Protein AF-A0A660QRE8-F1 (afdb_monomer_lite)

Radius of gyration: 22.12 Å; chains: 1; bounding box: 51×27×68 Å

Structure (mmCIF, N/CA/C/O backbone):
data_AF-A0A660QRE8-F1
#
_entry.id   AF-A0A660QRE8-F1
#
loop_
_atom_site.group_PDB
_atom_site.id
_atom_site.type_symbol
_atom_site.label_atom_id
_atom_site.label_alt_id
_atom_site.label_comp_id
_atom_site.label_asym_id
_atom_site.label_entity_id
_atom_site.label_seq_id
_atom_site.pdbx_PDB_ins_code
_atom_site.Cartn_x
_atom_site.Cartn_y
_atom_site.Cartn_z
_atom_site.occupancy
_atom_site.B_iso_or_equiv
_atom_site.auth_seq_id
_atom_site.auth_comp_id
_atom_site.auth_asym_id
_atom_site.auth_atom_id
_atom_site.pdbx_PDB_model_num
ATOM 1 N N . ALA A 1 1 ? 0.719 5.431 6.043 1.00 75.31 1 ALA A N 1
ATOM 2 C CA . ALA A 1 1 ? 1.647 4.345 5.673 1.00 75.31 1 ALA A CA 1
ATOM 3 C C . ALA A 1 1 ? 2.707 4.910 4.740 1.00 75.31 1 ALA A C 1
ATOM 5 O O . ALA A 1 1 ? 2.403 5.840 3.996 1.00 75.31 1 ALA A O 1
ATOM 6 N N . SER A 1 2 ? 3.924 4.386 4.782 1.00 76.94 2 SER A N 1
ATOM 7 C CA . SER A 1 2 ? 5.023 4.768 3.892 1.00 76.94 2 SER A CA 1
ATOM 8 C C . SER A 1 2 ? 5.835 3.549 3.492 1.00 76.94 2 SER A C 1
ATOM 10 O O . SER A 1 2 ? 5.866 2.570 4.227 1.00 76.94 2 SER A O 1
ATOM 12 N N . ALA A 1 3 ? 6.491 3.609 2.345 1.00 77.50 3 ALA A N 1
ATOM 13 C CA . ALA A 1 3 ? 7.472 2.619 1.929 1.00 77.50 3 ALA A CA 1
ATOM 14 C C . ALA A 1 3 ? 8.464 3.264 0.960 1.00 77.50 3 ALA A C 1
ATOM 16 O O . ALA A 1 3 ? 8.189 4.317 0.371 1.00 77.50 3 ALA A O 1
ATOM 17 N N . GLU A 1 4 ? 9.619 2.634 0.805 1.00 81.56 4 GLU A N 1
ATOM 18 C CA . GLU A 1 4 ? 10.585 2.985 -0.222 1.00 81.56 4 GLU A CA 1
ATOM 19 C C . GLU A 1 4 ? 10.373 2.095 -1.436 1.00 81.56 4 GLU A C 1
ATOM 21 O O . GLU A 1 4 ? 10.236 0.875 -1.330 1.00 81.56 4 GLU A O 1
ATOM 26 N N . PHE A 1 5 ? 10.345 2.723 -2.603 1.00 80.56 5 PHE A N 1
ATOM 27 C CA . PHE A 1 5 ? 10.136 2.058 -3.872 1.00 80.56 5 PHE A CA 1
ATOM 28 C C . PHE A 1 5 ? 11.306 2.333 -4.791 1.00 80.56 5 PHE A C 1
ATOM 30 O O . PHE A 1 5 ? 11.856 3.431 -4.840 1.00 80.56 5 PHE A O 1
ATOM 37 N N . LYS A 1 6 ? 11.650 1.316 -5.559 1.00 83.19 6 LYS A N 1
ATOM 38 C CA . LYS A 1 6 ? 12.562 1.408 -6.682 1.00 83.19 6 LYS A CA 1
ATOM 39 C C . LYS A 1 6 ? 11.919 0.636 -7.814 1.00 83.19 6 LYS A C 1
ATOM 41 O O . LYS A 1 6 ? 11.501 -0.500 -7.614 1.00 83.19 6 LYS A O 1
ATOM 46 N N . ALA A 1 7 ? 11.837 1.223 -8.997 1.00 79.50 7 ALA A N 1
ATOM 47 C CA . ALA A 1 7 ? 11.348 0.504 -10.162 1.00 79.50 7 ALA A CA 1
ATOM 48 C C . ALA A 1 7 ? 12.197 0.800 -11.387 1.00 79.50 7 ALA A C 1
ATOM 50 O O . ALA A 1 7 ? 12.859 1.831 -11.479 1.00 79.50 7 ALA A O 1
ATOM 51 N N . LYS A 1 8 ? 12.150 -0.144 -12.315 1.00 81.94 8 LYS A N 1
ATOM 52 C CA . LYS A 1 8 ? 12.556 0.016 -13.697 1.00 81.94 8 LYS A CA 1
ATOM 53 C C . LYS A 1 8 ? 11.351 -0.359 -14.542 1.00 81.94 8 LYS A C 1
ATOM 55 O O . LYS A 1 8 ? 10.902 -1.503 -14.471 1.00 81.94 8 LYS A O 1
ATOM 60 N N . LEU A 1 9 ? 10.839 0.614 -15.283 1.00 79.62 9 LEU A N 1
ATOM 61 C CA . LEU A 1 9 ? 9.641 0.484 -16.101 1.00 79.62 9 LEU A CA 1
ATOM 62 C C . LEU A 1 9 ? 9.944 0.967 -17.523 1.00 79.62 9 LEU A C 1
ATOM 64 O O . LEU A 1 9 ? 10.623 1.978 -17.714 1.00 79.62 9 LEU A O 1
ATOM 68 N N . ASN A 1 10 ? 9.442 0.238 -18.511 1.00 80.50 10 ASN A N 1
ATOM 69 C CA . ASN A 1 10 ? 9.475 0.579 -19.927 1.00 80.50 10 ASN A CA 1
ATOM 70 C C . ASN A 1 10 ? 8.264 1.432 -20.310 1.00 80.50 10 ASN A C 1
ATOM 72 O O . ASN A 1 10 ? 7.257 1.492 -19.604 1.00 80.50 10 ASN A O 1
ATOM 76 N N . ALA A 1 11 ? 8.355 2.134 -21.440 1.00 79.94 11 ALA A N 1
ATOM 77 C CA . ALA A 1 11 ? 7.278 3.005 -21.898 1.00 79.94 11 ALA A CA 1
ATOM 78 C C . ALA A 1 11 ? 5.959 2.222 -22.053 1.00 79.94 11 ALA A C 1
ATOM 8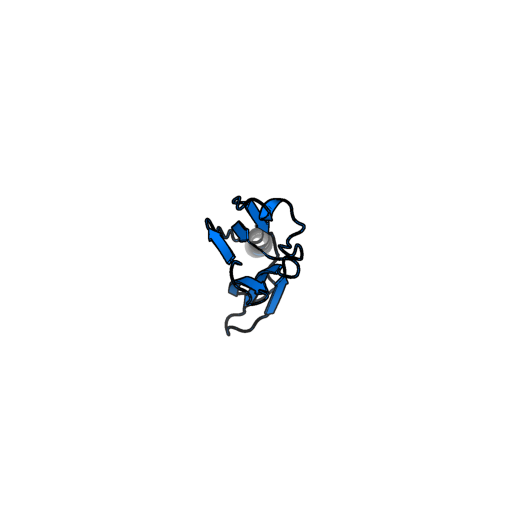0 O O . ALA A 1 11 ? 5.884 1.280 -22.836 1.00 79.94 11 ALA A O 1
ATOM 81 N N . GLY A 1 12 ? 4.918 2.649 -21.333 1.00 79.56 12 GLY A N 1
ATOM 82 C CA . GLY A 1 12 ? 3.616 1.973 -21.304 1.00 79.56 12 GLY A CA 1
ATOM 83 C C . GLY A 1 12 ? 3.430 0.994 -20.141 1.00 79.56 12 GLY A C 1
ATOM 84 O O . GLY A 1 12 ? 2.325 0.487 -19.966 1.00 79.56 12 GLY A O 1
ATOM 85 N N . GLU A 1 13 ? 4.462 0.763 -19.331 1.00 83.81 13 GLU A N 1
ATOM 86 C CA . GLU A 1 13 ? 4.349 0.041 -18.066 1.00 83.81 13 GLU A CA 1
ATOM 87 C C . GLU A 1 13 ? 4.042 0.987 -16.907 1.00 83.81 13 GLU A C 1
ATOM 89 O O . GLU A 1 13 ? 4.401 2.170 -16.925 1.00 83.81 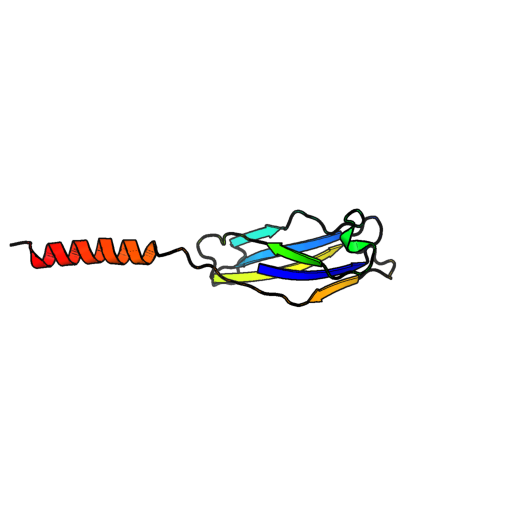13 GLU A O 1
ATOM 94 N N . ALA A 1 14 ? 3.389 0.440 -15.885 1.00 83.62 14 ALA A N 1
ATOM 95 C CA . ALA A 1 14 ? 3.019 1.178 -14.689 1.00 83.62 14 ALA A CA 1
ATOM 96 C C . ALA A 1 14 ? 3.070 0.284 -13.452 1.00 83.62 14 ALA A C 1
ATOM 98 O O . ALA A 1 14 ? 2.880 -0.934 -13.527 1.00 83.62 14 ALA A O 1
ATOM 99 N N . ALA A 1 15 ? 3.268 0.904 -12.299 1.00 81.81 15 ALA A N 1
ATOM 100 C CA . ALA A 1 15 ? 3.023 0.285 -11.010 1.00 81.81 15 ALA A CA 1
ATOM 101 C C . ALA A 1 15 ? 2.189 1.224 -10.140 1.00 81.81 15 ALA A C 1
ATOM 103 O O . ALA A 1 15 ? 2.256 2.437 -10.299 1.00 81.81 15 ALA A O 1
ATOM 104 N N . TRP A 1 16 ? 1.417 0.677 -9.211 1.00 82.75 16 TRP A N 1
ATOM 105 C CA . TRP A 1 16 ? 0.619 1.480 -8.287 1.00 82.75 16 TRP A CA 1
ATOM 106 C C . TRP A 1 16 ? 0.379 0.726 -6.985 1.00 82.75 16 TRP A C 1
ATOM 108 O O . TRP A 1 16 ? 0.500 -0.502 -6.908 1.00 82.75 16 TRP A O 1
ATOM 118 N N . VAL A 1 17 ? 0.045 1.472 -5.935 1.00 84.06 17 VAL A N 1
ATOM 119 C CA . VAL A 1 17 ? -0.314 0.903 -4.635 1.00 84.06 17 VAL A CA 1
ATOM 120 C C . VAL A 1 17 ? -1.826 0.903 -4.487 1.00 84.06 17 VAL A C 1
ATOM 122 O O . VAL A 1 17 ? -2.477 1.939 -4.623 1.00 84.06 17 VAL A O 1
ATOM 125 N N . LEU A 1 18 ? -2.364 -0.262 -4.139 1.00 88.06 18 LEU A N 1
ATOM 126 C CA . LEU A 1 18 ? -3.752 -0.440 -3.751 1.00 88.06 18 LEU A CA 1
ATOM 127 C C . LEU A 1 18 ? -3.833 -0.729 -2.253 1.00 88.06 18 LEU A C 1
ATOM 129 O O . LEU A 1 18 ? -3.109 -1.576 -1.721 1.00 88.06 18 LEU A O 1
ATOM 133 N N . ILE A 1 19 ? -4.741 -0.031 -1.587 1.00 90.44 19 ILE A N 1
ATOM 134 C CA . ILE A 1 19 ? -5.110 -0.258 -0.197 1.00 90.44 19 ILE A CA 1
ATOM 135 C C . ILE A 1 19 ? -6.535 -0.787 -0.187 1.00 90.44 19 ILE A C 1
ATOM 137 O O . ILE A 1 19 ? -7.440 -0.123 -0.681 1.00 90.44 19 ILE A O 1
ATOM 141 N N . ASP A 1 20 ? -6.740 -1.952 0.409 1.00 93.69 20 ASP A N 1
ATOM 142 C CA . ASP A 1 20 ? -8.057 -2.538 0.612 1.00 93.69 20 ASP A CA 1
ATOM 143 C C . ASP A 1 20 ? -8.365 -2.620 2.098 1.00 93.69 20 ASP A C 1
ATOM 145 O O . ASP A 1 20 ? -7.518 -2.980 2.920 1.00 93.69 20 ASP A O 1
ATOM 149 N N . TRP A 1 21 ? -9.606 -2.315 2.438 1.00 95.00 21 TRP A N 1
ATOM 150 C CA . TRP A 1 21 ? -10.128 -2.464 3.783 1.00 95.00 21 TRP A CA 1
ATOM 151 C C . TRP A 1 21 ? -11.086 -3.634 3.816 1.00 95.00 21 TRP A C 1
ATOM 153 O O . TRP A 1 21 ? -11.978 -3.728 2.972 1.00 95.00 21 TRP A O 1
ATOM 163 N N . PHE A 1 22 ? -10.913 -4.502 4.807 1.00 96.38 22 PHE A N 1
ATOM 164 C CA . PHE A 1 22 ? -11.737 -5.689 4.974 1.00 96.38 22 PHE A CA 1
ATOM 165 C C . PHE A 1 22 ? -12.494 -5.647 6.295 1.00 96.38 22 PHE A C 1
ATOM 167 O O . PHE A 1 22 ? -11.988 -5.136 7.302 1.00 96.38 22 PHE A O 1
ATOM 174 N N . ASP A 1 23 ? -13.695 -6.213 6.292 1.00 96.75 23 ASP A N 1
ATOM 175 C CA . ASP A 1 23 ? -14.440 -6.507 7.511 1.00 96.75 23 ASP A CA 1
ATOM 176 C C . ASP A 1 23 ? -13.945 -7.795 8.199 1.00 96.75 23 ASP A C 1
ATOM 178 O O . ASP A 1 23 ? -12.946 -8.417 7.819 1.00 96.75 23 ASP A O 1
ATOM 182 N N . ALA A 1 24 ? -14.642 -8.185 9.268 1.00 95.69 24 ALA A N 1
ATOM 183 C CA . ALA A 1 24 ? -14.302 -9.364 1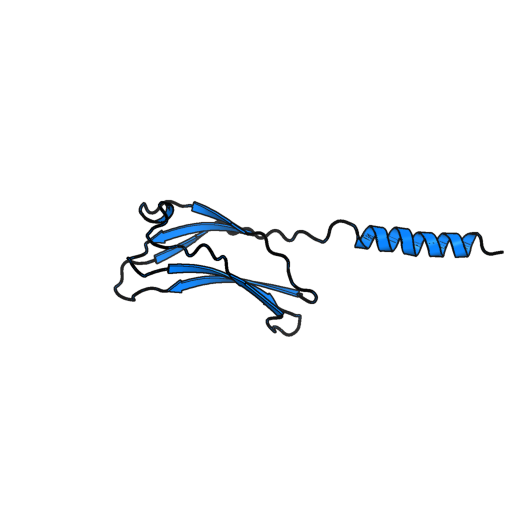0.061 1.00 95.69 24 ALA A CA 1
ATOM 184 C C . ALA A 1 24 ? -14.584 -10.694 9.335 1.00 95.69 24 ALA A C 1
ATOM 186 O O . ALA A 1 24 ? -14.208 -11.748 9.843 1.00 95.69 24 ALA A O 1
ATOM 187 N N . ALA A 1 25 ? -15.271 -10.655 8.190 1.00 97.19 25 ALA A N 1
ATOM 188 C CA . ALA A 1 25 ? -15.606 -11.801 7.348 1.00 97.19 25 ALA A CA 1
ATOM 189 C C . ALA A 1 25 ? -14.774 -11.827 6.048 1.00 97.19 25 ALA A C 1
ATOM 191 O O . ALA A 1 25 ? -15.169 -12.477 5.074 1.00 97.19 25 ALA A O 1
ATOM 192 N N . ASP A 1 26 ? -13.647 -11.108 6.031 1.00 95.62 26 ASP A N 1
ATOM 193 C CA . ASP A 1 26 ? -12.724 -10.976 4.899 1.00 95.62 26 ASP A CA 1
ATOM 194 C C . ASP A 1 26 ? -13.371 -10.389 3.627 1.00 95.62 26 ASP A C 1
ATOM 196 O O . ASP A 1 26 ? -12.880 -10.600 2.515 1.00 95.62 26 ASP A O 1
ATOM 200 N N . GLN A 1 27 ? -14.471 -9.636 3.753 1.00 96.44 27 GLN A N 1
ATOM 201 C CA . GLN A 1 27 ? -15.085 -8.930 2.625 1.00 96.44 27 GLN A CA 1
ATOM 202 C C . GLN A 1 27 ? -14.481 -7.538 2.468 1.00 96.44 27 GLN A C 1
ATOM 204 O O . GLN A 1 27 ? -14.311 -6.817 3.450 1.00 96.44 27 GLN A O 1
ATOM 209 N N . VAL A 1 28 ? -14.205 -7.131 1.226 1.00 96.00 28 VAL A N 1
ATOM 210 C CA . VAL A 1 28 ? -13.737 -5.771 0.924 1.00 96.00 28 VAL A CA 1
ATOM 211 C C . VAL A 1 28 ? -14.873 -4.779 1.178 1.00 96.00 28 VAL A C 1
ATOM 213 O O . VAL A 1 28 ? -15.904 -4.820 0.507 1.00 96.00 28 VAL A O 1
ATOM 216 N N . VAL A 1 29 ? -14.671 -3.868 2.129 1.00 96.56 29 VAL A N 1
ATOM 217 C CA . VAL A 1 29 ? -15.612 -2.784 2.467 1.00 96.56 29 VAL A CA 1
ATOM 218 C C . VAL A 1 29 ? -15.245 -1.454 1.814 1.00 96.56 29 VAL A C 1
ATOM 220 O O . VAL A 1 29 ? -16.057 -0.531 1.772 1.00 96.56 29 VAL A O 1
ATOM 223 N N . GLY A 1 30 ? -14.033 -1.354 1.275 1.00 94.00 30 GLY A N 1
ATOM 224 C CA . GLY A 1 30 ? -13.601 -0.243 0.444 1.00 94.00 30 GLY A CA 1
ATOM 225 C C . GLY A 1 30 ? -12.189 -0.455 -0.080 1.00 94.00 30 GLY A C 1
ATOM 226 O O . GLY A 1 30 ? -11.436 -1.266 0.461 1.00 94.00 30 GLY A O 1
ATOM 227 N N . SER A 1 31 ? -11.830 0.339 -1.083 1.00 92.69 31 SER A N 1
ATOM 228 C CA . SER A 1 31 ? -10.489 0.356 -1.658 1.00 92.69 31 SER A CA 1
ATOM 229 C C . SER A 1 31 ? -10.051 1.789 -1.938 1.00 92.69 31 SER A C 1
ATOM 231 O O . SER A 1 31 ? -10.878 2.667 -2.200 1.00 92.69 31 SER A O 1
ATOM 233 N N . PHE A 1 32 ? -8.747 2.020 -1.886 1.00 89.19 32 PHE A N 1
ATOM 234 C CA . PHE A 1 32 ? -8.102 3.271 -2.246 1.00 89.19 32 PHE A CA 1
ATOM 235 C C . PHE A 1 32 ? -6.888 2.977 -3.111 1.00 89.19 32 PHE A C 1
ATOM 237 O O . PHE A 1 32 ? -5.995 2.229 -2.717 1.00 89.19 32 PHE A O 1
ATOM 244 N N . GLU A 1 33 ? -6.867 3.591 -4.282 1.00 86.94 33 GLU A N 1
ATOM 245 C CA . GLU A 1 33 ? -5.764 3.508 -5.223 1.00 86.94 33 GLU A CA 1
ATOM 246 C C . GLU A 1 33 ? -4.964 4.802 -5.149 1.00 86.94 33 GLU A C 1
ATOM 248 O O . GLU A 1 33 ? -5.532 5.898 -5.189 1.00 86.94 33 GLU A O 1
ATOM 253 N N . LEU A 1 34 ? -3.647 4.680 -5.004 1.00 78.19 34 LEU A N 1
ATOM 254 C CA . LEU A 1 34 ? -2.775 5.838 -5.095 1.00 78.19 34 LEU A CA 1
ATOM 255 C C . LEU A 1 34 ? -2.699 6.249 -6.571 1.00 78.19 34 LEU A C 1
ATOM 257 O O . LEU A 1 34 ? -1.993 5.615 -7.342 1.00 78.19 34 LEU A O 1
ATOM 261 N N . SER A 1 35 ? -3.444 7.292 -6.943 1.00 63.59 35 SER A N 1
ATOM 262 C CA . SER A 1 35 ? -3.632 7.756 -8.330 1.00 63.59 35 SER A CA 1
ATOM 263 C C . SER A 1 35 ? -2.375 8.282 -9.028 1.00 63.59 35 SER A C 1
ATOM 265 O O . SER A 1 35 ? -2.433 8.628 -10.205 1.00 63.59 35 SER A O 1
ATOM 267 N N . ASP A 1 36 ? -1.266 8.408 -8.302 1.00 65.06 36 ASP A N 1
ATOM 268 C CA . ASP A 1 36 ? 0.031 8.698 -8.898 1.00 65.06 36 ASP A CA 1
ATOM 269 C C . ASP A 1 36 ? 0.612 7.373 -9.392 1.00 65.06 36 ASP A C 1
ATOM 271 O O . ASP A 1 36 ? 1.382 6.713 -8.689 1.00 65.06 36 ASP A O 1
ATOM 275 N N . ASP A 1 37 ? 0.180 6.966 -10.587 1.00 65.06 37 ASP A N 1
ATOM 276 C CA . ASP A 1 37 ? 0.763 5.830 -11.291 1.00 65.06 37 ASP A CA 1
ATOM 277 C C . ASP A 1 37 ? 2.279 6.033 -11.370 1.00 65.06 37 ASP A C 1
ATOM 279 O O . ASP A 1 37 ? 2.769 7.040 -11.894 1.00 65.06 37 ASP A O 1
ATOM 283 N N . TYR A 1 38 ? 3.036 5.061 -10.868 1.00 69.88 38 TYR A N 1
ATOM 284 C CA . TYR A 1 38 ? 4.477 5.006 -11.057 1.00 69.88 38 TYR A CA 1
ATOM 285 C C . TYR A 1 38 ? 4.725 4.718 -12.539 1.00 69.88 38 TYR A C 1
ATOM 287 O O . TYR A 1 38 ? 4.709 3.565 -12.967 1.00 69.88 38 TYR A O 1
ATOM 295 N N . ALA A 1 39 ? 4.875 5.774 -13.335 1.00 63.75 39 ALA A N 1
ATOM 296 C CA . ALA A 1 39 ? 5.051 5.713 -14.780 1.00 63.75 39 ALA A CA 1
ATOM 297 C C . ALA A 1 39 ? 6.450 6.194 -15.185 1.00 63.75 39 ALA A C 1
ATOM 299 O O . ALA A 1 39 ? 7.087 6.978 -14.490 1.00 63.75 39 ALA A O 1
ATOM 300 N N . VAL A 1 40 ? 6.906 5.790 -16.372 1.00 56.31 40 VAL A N 1
ATOM 301 C CA . VAL A 1 40 ? 8.239 6.123 -16.928 1.00 56.31 40 VAL A CA 1
ATOM 302 C C . VAL A 1 40 ? 8.532 7.626 -17.022 1.00 56.31 40 VAL A C 1
ATOM 304 O O . VAL A 1 40 ? 9.688 8.029 -17.094 1.00 56.31 40 VAL A O 1
ATOM 307 N N . GLY A 1 41 ? 7.495 8.466 -17.035 1.00 59.62 41 GLY A N 1
ATOM 308 C CA . GLY A 1 41 ? 7.637 9.924 -17.047 1.00 59.62 41 GLY A CA 1
ATOM 309 C C . GLY A 1 41 ? 7.953 10.548 -15.685 1.00 59.62 41 GLY A C 1
ATOM 310 O O . GLY A 1 41 ? 8.271 11.735 -15.637 1.00 59.62 41 GLY A O 1
ATOM 311 N N . ASP A 1 42 ? 7.859 9.785 -14.597 1.00 66.50 42 ASP A N 1
ATOM 312 C CA . ASP A 1 42 ? 8.236 10.235 -13.264 1.00 66.50 42 ASP A CA 1
ATOM 313 C C . ASP A 1 42 ? 9.765 10.117 -13.118 1.00 66.50 42 ASP A C 1
ATOM 315 O O . ASP A 1 42 ? 10.348 9.038 -13.260 1.00 66.50 42 ASP A O 1
ATOM 319 N N . GLY A 1 43 ? 10.430 11.262 -12.910 1.00 60.28 43 GLY A N 1
ATOM 320 C CA . GLY A 1 43 ? 11.896 11.384 -12.915 1.00 60.28 43 GLY A CA 1
ATOM 321 C C . GLY A 1 43 ? 12.591 10.495 -11.880 1.00 60.28 43 GLY A C 1
ATOM 322 O O . GLY A 1 43 ? 13.770 10.181 -12.019 1.00 60.28 43 GLY A O 1
ATOM 323 N N . ASP A 1 44 ? 11.826 10.031 -10.900 1.00 59.81 44 ASP A N 1
ATOM 324 C CA . ASP A 1 44 ? 12.229 9.126 -9.835 1.00 59.81 44 ASP A CA 1
ATOM 325 C C . ASP A 1 44 ? 12.564 7.696 -10.329 1.00 59.81 44 ASP A C 1
ATOM 327 O O . ASP A 1 44 ? 13.323 6.979 -9.672 1.00 59.81 44 ASP A O 1
ATOM 331 N N . TYR A 1 45 ? 12.069 7.281 -11.506 1.00 59.88 45 TYR A N 1
ATOM 332 C CA . TYR A 1 45 ? 12.197 5.903 -12.021 1.00 59.88 45 TYR A CA 1
ATOM 333 C C . TYR A 1 45 ? 13.200 5.718 -13.166 1.00 59.88 45 TYR A C 1
ATOM 335 O O . TYR A 1 45 ? 13.503 4.583 -13.540 1.00 59.88 45 TYR A O 1
ATOM 343 N N . ALA A 1 46 ? 13.758 6.805 -13.704 1.00 57.00 46 ALA A N 1
ATOM 344 C CA . ALA A 1 46 ? 14.744 6.736 -14.783 1.00 57.00 46 ALA A CA 1
ATOM 345 C C . ALA A 1 46 ? 16.133 6.249 -14.308 1.00 57.00 46 ALA A C 1
ATOM 347 O O . ALA A 1 46 ? 16.871 5.655 -15.092 1.00 57.00 46 ALA A O 1
ATOM 348 N N . ASP A 1 47 ? 16.462 6.431 -13.020 1.00 59.47 47 ASP A N 1
ATOM 349 C CA . ASP A 1 47 ? 17.836 6.294 -12.501 1.00 59.47 47 ASP A CA 1
ATOM 350 C C . ASP A 1 47 ? 18.024 5.203 -11.425 1.00 59.47 47 ASP A C 1
ATOM 352 O O . ASP A 1 47 ? 19.045 5.176 -10.734 1.00 59.47 47 ASP A O 1
ATOM 356 N N . PHE A 1 48 ? 17.080 4.263 -11.266 1.00 69.62 48 PHE A N 1
ATOM 357 C CA . PHE A 1 48 ? 17.169 3.178 -10.266 1.00 69.62 48 PHE A CA 1
ATOM 358 C C . PHE A 1 48 ? 17.383 3.663 -8.814 1.00 69.62 48 PHE A C 1
ATOM 360 O O . PHE A 1 48 ? 17.932 2.925 -7.978 1.00 69.62 48 PHE A O 1
ATOM 367 N N . ALA A 1 49 ? 16.977 4.890 -8.502 1.00 78.25 49 ALA A N 1
ATOM 368 C CA . ALA A 1 49 ? 17.044 5.431 -7.156 1.00 78.25 49 ALA A CA 1
ATOM 369 C C . ALA A 1 49 ? 15.923 4.846 -6.282 1.00 78.25 49 ALA A C 1
ATOM 371 O O . ALA A 1 49 ? 14.873 4.440 -6.775 1.00 78.25 49 ALA A O 1
ATOM 372 N N . TRP A 1 50 ? 16.168 4.775 -4.974 1.00 82.94 50 TRP A N 1
ATOM 373 C CA . TRP A 1 50 ? 15.113 4.506 -4.000 1.00 82.94 50 TRP A CA 1
ATOM 374 C C . TRP A 1 50 ? 14.376 5.806 -3.701 1.00 82.94 50 TRP A C 1
ATOM 376 O O . TRP A 1 50 ? 15.010 6.809 -3.372 1.00 82.94 50 TRP A O 1
ATOM 386 N N . VAL A 1 51 ? 13.050 5.777 -3.792 1.00 79.19 51 VAL A N 1
ATOM 387 C CA . VAL A 1 51 ? 12.183 6.924 -3.520 1.00 79.19 51 VAL A CA 1
ATOM 388 C C . VAL A 1 51 ? 11.188 6.565 -2.433 1.00 79.19 51 VAL A C 1
ATOM 390 O O . VAL A 1 51 ? 10.500 5.547 -2.503 1.00 79.19 51 VAL A O 1
ATOM 393 N N . SER A 1 52 ? 11.105 7.415 -1.412 1.00 82.50 52 SER A N 1
ATOM 394 C CA . SER A 1 52 ? 10.139 7.248 -0.332 1.00 82.50 52 SER A CA 1
ATOM 395 C C . SER A 1 52 ? 8.793 7.837 -0.738 1.00 82.50 52 SER A C 1
ATOM 397 O O . SER A 1 52 ? 8.697 9.008 -1.115 1.00 82.50 52 SER A O 1
ATOM 399 N N . ARG A 1 53 ? 7.736 7.029 -0.646 1.00 78.31 53 ARG A N 1
ATOM 400 C CA . ARG A 1 53 ? 6.354 7.458 -0.876 1.00 78.31 53 ARG A CA 1
ATOM 401 C C . ARG A 1 53 ? 5.550 7.219 0.392 1.00 78.31 53 ARG A C 1
ATOM 403 O O . ARG A 1 53 ? 5.730 6.222 1.093 1.00 78.31 53 ARG A O 1
ATOM 410 N N . SER A 1 54 ? 4.643 8.141 0.689 1.00 83.50 54 SER A N 1
ATOM 411 C CA . SER A 1 54 ? 3.738 8.020 1.827 1.00 83.50 54 SER A CA 1
ATOM 412 C C . SER A 1 54 ? 2.312 8.343 1.418 1.00 83.50 54 SER A C 1
ATOM 414 O O . SER A 1 54 ? 2.066 9.180 0.553 1.00 83.50 54 SER A O 1
ATOM 416 N N . VAL A 1 55 ? 1.374 7.645 2.047 1.00 82.56 55 VAL A N 1
ATOM 417 C CA . VAL A 1 55 ? -0.059 7.768 1.809 1.00 82.56 55 VAL A CA 1
ATOM 418 C C . VAL A 1 55 ? -0.797 7.800 3.138 1.00 82.56 55 VAL A C 1
ATOM 420 O O . VAL A 1 55 ? -0.487 7.055 4.078 1.00 82.56 55 VAL A O 1
ATOM 423 N N . THR A 1 56 ? -1.798 8.670 3.205 1.00 87.50 56 THR A N 1
ATOM 424 C CA . THR A 1 56 ? -2.746 8.742 4.314 1.00 87.50 56 THR A CA 1
ATOM 425 C C . THR A 1 56 ? -4.143 8.539 3.756 1.00 87.50 56 THR A C 1
ATOM 427 O O . THR A 1 56 ? -4.555 9.254 2.849 1.00 87.50 56 THR A O 1
ATOM 430 N N . ALA A 1 57 ? -4.861 7.563 4.302 1.00 87.25 57 ALA A N 1
ATOM 431 C CA . ALA A 1 57 ? -6.220 7.234 3.902 1.00 87.25 57 ALA A CA 1
ATOM 432 C C . ALA A 1 57 ? -7.062 6.912 5.143 1.00 87.25 57 ALA A C 1
ATOM 434 O O . ALA A 1 57 ? -6.526 6.508 6.178 1.00 87.25 57 ALA A O 1
ATOM 435 N N . VAL A 1 58 ? -8.375 7.114 5.039 1.00 89.50 58 VAL A N 1
ATOM 436 C CA . VAL A 1 58 ? -9.330 6.872 6.128 1.00 89.50 58 VAL A CA 1
ATOM 437 C C . VAL A 1 58 ? -10.064 5.569 5.850 1.00 89.50 58 VAL A C 1
ATOM 439 O O . VAL A 1 58 ? -10.695 5.427 4.805 1.00 89.50 58 VAL A O 1
ATOM 442 N N . ALA A 1 59 ? -9.984 4.628 6.790 1.00 90.75 59 ALA A N 1
ATOM 443 C CA . ALA A 1 59 ? -10.693 3.361 6.686 1.00 90.75 59 ALA A CA 1
ATOM 444 C C . ALA A 1 59 ? -12.217 3.575 6.808 1.00 90.75 59 ALA A C 1
ATOM 446 O O . ALA A 1 59 ? -12.655 4.299 7.709 1.00 90.75 59 ALA A O 1
ATOM 447 N N . PRO A 1 60 ? -13.041 2.940 5.955 1.00 92.38 60 PRO A N 1
ATOM 448 C CA . PRO A 1 60 ? -14.490 2.931 6.117 1.00 92.38 60 PRO A CA 1
ATOM 449 C C . PRO A 1 60 ? -14.929 2.326 7.457 1.00 92.38 60 PRO A C 1
ATOM 451 O O . PRO A 1 60 ? -14.239 1.487 8.047 1.00 92.38 60 PRO A O 1
ATOM 454 N N . ALA A 1 61 ? -16.119 2.707 7.926 1.00 90.56 61 ALA A N 1
ATOM 455 C CA . ALA A 1 61 ? -16.706 2.125 9.130 1.00 90.56 61 ALA A CA 1
ATOM 456 C C . ALA A 1 61 ? -16.863 0.599 8.993 1.00 90.56 61 ALA A C 1
ATOM 458 O O . ALA A 1 61 ? -17.265 0.101 7.945 1.00 90.56 61 ALA A O 1
ATOM 459 N N . GLY A 1 62 ? -16.569 -0.137 10.068 1.00 89.94 62 GLY A N 1
ATOM 460 C CA . GLY A 1 62 ? -16.635 -1.605 10.079 1.00 89.94 62 GLY A CA 1
ATOM 461 C C . GLY A 1 62 ? -15.375 -2.310 9.568 1.00 89.94 62 GLY A C 1
ATOM 462 O O . GLY A 1 62 ? -15.320 -3.535 9.611 1.00 89.94 62 GLY A O 1
ATOM 463 N N . THR A 1 63 ? -14.351 -1.562 9.148 1.00 94.19 63 THR A N 1
ATOM 464 C CA . THR A 1 63 ? -13.040 -2.129 8.811 1.00 94.19 63 THR A CA 1
ATOM 465 C C . THR A 1 63 ? -12.395 -2.773 10.035 1.00 94.19 63 THR A C 1
ATOM 467 O O . THR A 1 63 ? -12.255 -2.137 11.081 1.00 94.19 63 THR A O 1
ATOM 470 N N . THR A 1 64 ? -11.933 -4.010 9.887 1.00 94.06 64 THR A N 1
ATOM 471 C CA . THR A 1 64 ? -11.141 -4.719 10.903 1.00 94.06 64 THR A CA 1
ATOM 472 C C . THR A 1 64 ? -9.753 -5.105 10.413 1.00 94.06 64 THR A C 1
ATOM 474 O O . THR A 1 64 ? -8.890 -5.405 11.234 1.00 94.06 64 THR A O 1
ATOM 477 N N . GLN A 1 65 ? -9.524 -5.104 9.098 1.00 93.00 65 GLN A N 1
ATOM 478 C CA . GLN A 1 65 ? -8.241 -5.473 8.504 1.00 93.00 65 GLN A CA 1
ATOM 479 C C . GLN A 1 65 ? -7.889 -4.537 7.347 1.00 93.00 65 GLN A C 1
ATOM 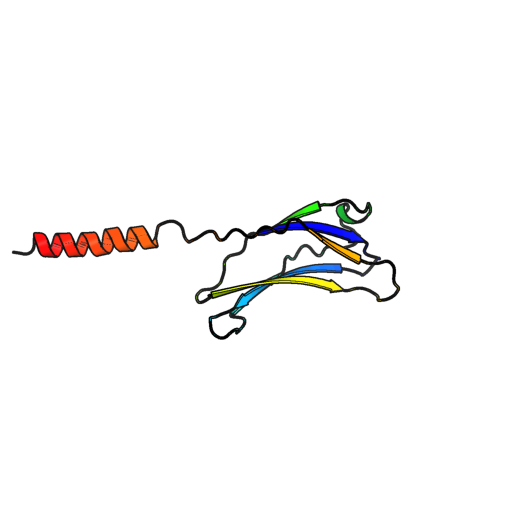481 O O . GLN A 1 65 ? -8.766 -3.947 6.714 1.00 93.00 65 GLN A O 1
ATOM 486 N N . ILE A 1 66 ? -6.592 -4.416 7.066 1.00 91.50 66 ILE A N 1
ATOM 487 C CA . ILE A 1 66 ? -6.061 -3.642 5.946 1.00 91.50 66 ILE A CA 1
ATOM 488 C C . ILE A 1 66 ? -5.132 -4.526 5.116 1.00 91.50 66 ILE A C 1
ATOM 490 O O . ILE A 1 66 ? -4.255 -5.198 5.658 1.00 91.50 66 ILE A O 1
ATOM 494 N N . GLY A 1 67 ? -5.330 -4.521 3.803 1.00 90.69 67 GLY A N 1
ATOM 495 C CA . GLY A 1 67 ? -4.417 -5.107 2.832 1.00 90.69 67 GLY A CA 1
ATOM 496 C C . GLY A 1 67 ? -3.740 -3.999 2.045 1.00 90.69 67 GLY A C 1
ATOM 497 O O . GLY A 1 67 ? -4.406 -3.095 1.552 1.00 90.69 67 GLY A O 1
ATOM 498 N N . ILE A 1 68 ? -2.418 -4.064 1.923 1.00 88.75 68 ILE A N 1
ATOM 499 C CA . ILE A 1 68 ? -1.653 -3.167 1.056 1.00 88.75 68 ILE A CA 1
ATOM 500 C C . ILE A 1 68 ? -0.997 -4.027 -0.012 1.00 88.75 68 ILE A C 1
ATOM 502 O O . ILE A 1 68 ? -0.330 -5.015 0.300 1.00 88.75 68 ILE A O 1
ATOM 506 N N . ARG A 1 69 ? -1.223 -3.670 -1.273 1.00 87.88 69 ARG A N 1
ATOM 507 C CA . ARG A 1 69 ? -0.767 -4.428 -2.433 1.00 87.88 69 ARG A CA 1
ATOM 508 C C . ARG A 1 69 ? -0.048 -3.502 -3.397 1.00 87.88 69 ARG A C 1
ATOM 510 O O . ARG A 1 69 ? -0.524 -2.411 -3.690 1.00 87.88 69 ARG A O 1
ATOM 517 N N . LEU A 1 70 ? 1.086 -3.969 -3.900 1.00 85.00 70 LEU A N 1
ATOM 518 C CA . LEU A 1 70 ? 1.783 -3.349 -5.015 1.00 85.00 70 LEU A CA 1
ATOM 519 C C . LEU A 1 70 ? 1.351 -4.069 -6.292 1.00 85.00 70 LEU A C 1
ATOM 521 O O . LEU A 1 70 ? 1.591 -5.269 -6.440 1.00 85.00 70 LEU A O 1
ATOM 525 N N . PHE A 1 71 ? 0.699 -3.340 -7.186 1.00 86.12 71 PHE A N 1
ATOM 526 C CA . PHE A 1 71 ? 0.314 -3.826 -8.501 1.00 86.12 71 PHE A CA 1
ATOM 527 C C . PHE A 1 71 ? 1.298 -3.337 -9.551 1.00 86.12 71 PHE A C 1
ATOM 529 O O . PHE A 1 71 ? 1.878 -2.259 -9.435 1.00 86.12 71 PHE A O 1
ATOM 536 N N . THR A 1 72 ? 1.492 -4.164 -10.573 1.00 85.31 72 THR A N 1
ATOM 537 C CA . THR A 1 72 ? 2.343 -3.845 -11.716 1.00 85.31 72 THR A CA 1
ATOM 538 C C . THR A 1 72 ? 1.631 -4.273 -12.988 1.00 85.31 72 THR A C 1
ATOM 540 O O . THR A 1 72 ? 1.035 -5.351 -13.043 1.00 85.31 72 THR A O 1
ATOM 543 N N . SER A 1 73 ? 1.693 -3.422 -14.001 1.00 87.25 73 SER A N 1
ATOM 544 C CA . SER A 1 73 ? 1.312 -3.718 -15.373 1.00 87.25 73 SER A CA 1
ATOM 545 C C . SER A 1 73 ? 2.587 -3.698 -16.203 1.00 87.25 73 SER A C 1
ATOM 547 O O . SER A 1 73 ? 3.065 -2.627 -16.574 1.00 87.25 73 SER A O 1
ATOM 549 N N . LEU A 1 74 ? 3.148 -4.884 -16.434 1.00 84.69 74 LEU A N 1
ATOM 550 C CA . LEU A 1 74 ? 4.389 -5.081 -17.183 1.00 84.69 74 LEU A CA 1
ATOM 551 C C . LEU A 1 74 ? 4.079 -5.609 -18.588 1.00 84.69 74 LEU A C 1
ATOM 553 O O . LEU A 1 74 ? 3.129 -6.373 -18.774 1.00 84.69 74 LEU A O 1
ATOM 557 N N . ASP A 1 75 ? 4.894 -5.231 -19.567 1.00 83.12 75 ASP A N 1
ATOM 558 C CA . ASP A 1 75 ? 4.731 -5.596 -20.979 1.00 83.12 75 ASP A CA 1
ATOM 559 C C . ASP A 1 75 ? 5.141 -7.053 -21.283 1.00 83.12 75 ASP A C 1
ATOM 561 O O . ASP A 1 75 ? 4.824 -7.598 -22.343 1.00 83.12 75 ASP A O 1
ATOM 565 N N . GLY A 1 76 ? 5.818 -7.706 -20.331 1.00 77.81 76 GLY A N 1
ATOM 566 C CA . GLY A 1 76 ? 6.279 -9.090 -20.430 1.00 77.81 76 GLY A CA 1
ATOM 567 C C . GLY A 1 76 ? 7.496 -9.294 -21.340 1.00 77.81 76 GLY A C 1
ATOM 568 O O . GLY A 1 76 ? 7.883 -10.441 -21.569 1.00 77.81 76 GLY A O 1
ATOM 569 N N . LEU A 1 77 ? 8.115 -8.222 -21.843 1.00 75.00 77 LEU A N 1
ATOM 570 C CA . LEU A 1 77 ? 9.271 -8.259 -22.749 1.00 75.00 77 LEU A CA 1
ATOM 571 C C . LEU A 1 77 ? 10.607 -8.466 -22.015 1.00 75.00 77 LEU A C 1
ATOM 573 O O . LEU A 1 77 ? 11.631 -8.723 -22.650 1.00 75.00 77 LEU A O 1
ATOM 577 N N . GLY A 1 78 ? 10.571 -8.452 -20.681 1.00 70.44 78 GLY A N 1
ATOM 578 C CA . GLY A 1 78 ? 11.727 -8.642 -19.814 1.00 70.44 78 GLY A CA 1
ATOM 579 C C . GLY A 1 78 ? 12.492 -7.341 -19.586 1.00 70.44 78 GLY A C 1
ATOM 580 O O . GLY A 1 78 ? 12.408 -6.413 -20.378 1.00 70.44 78 GLY A O 1
ATOM 581 N N . ASP A 1 79 ? 13.252 -7.304 -18.486 1.00 78.88 79 ASP A N 1
ATOM 582 C CA . ASP A 1 79 ? 14.037 -6.146 -18.019 1.00 78.88 79 ASP A CA 1
ATOM 583 C C . ASP A 1 79 ? 13.258 -5.056 -17.255 1.00 78.88 79 ASP A C 1
ATOM 585 O O . ASP A 1 79 ? 13.809 -3.999 -16.962 1.00 78.88 79 ASP A O 1
ATOM 589 N N . SER A 1 80 ? 12.026 -5.346 -16.835 1.00 83.81 80 SER A N 1
ATOM 590 C CA . SER A 1 80 ? 11.249 -4.499 -15.921 1.00 83.81 80 SER A CA 1
ATOM 591 C C . SER A 1 80 ? 11.125 -5.135 -14.545 1.00 83.81 80 SER A C 1
ATOM 593 O O . SER A 1 80 ? 11.083 -6.360 -14.403 1.00 83.81 80 SER A O 1
ATOM 595 N N . GLY A 1 81 ? 11.080 -4.306 -13.509 1.00 83.25 81 GLY A N 1
ATOM 596 C CA . GLY A 1 81 ? 11.019 -4.787 -12.137 1.00 83.25 81 GLY A CA 1
ATOM 597 C C . GLY A 1 81 ? 10.633 -3.698 -11.158 1.00 83.25 81 GLY A C 1
ATOM 598 O O . GLY A 1 81 ? 10.969 -2.530 -11.341 1.00 83.25 81 GLY A O 1
ATOM 599 N N . VAL A 1 82 ? 9.940 -4.103 -10.098 1.00 83.81 82 VAL A N 1
ATOM 600 C CA . VAL A 1 82 ? 9.589 -3.230 -8.981 1.00 83.81 82 VAL A CA 1
ATOM 601 C C . VAL A 1 82 ? 10.072 -3.876 -7.693 1.00 83.81 82 VAL A C 1
ATOM 603 O O . VAL A 1 82 ? 9.838 -5.059 -7.444 1.00 83.81 82 VAL A O 1
ATOM 606 N N . TRP A 1 83 ? 10.757 -3.082 -6.885 1.00 86.25 83 TRP A N 1
ATOM 607 C CA . TRP A 1 83 ? 11.274 -3.438 -5.576 1.00 86.25 83 TRP A CA 1
ATOM 608 C C . TRP A 1 83 ? 10.672 -2.485 -4.546 1.00 86.25 83 TRP A C 1
ATOM 610 O O . TRP A 1 83 ? 10.571 -1.281 -4.784 1.00 86.25 83 TRP A O 1
ATOM 620 N N . ALA A 1 84 ? 10.273 -3.034 -3.405 1.00 87.12 84 ALA A N 1
ATOM 621 C CA . ALA A 1 84 ? 9.747 -2.279 -2.279 1.00 87.12 84 ALA A CA 1
ATOM 622 C C . ALA A 1 84 ? 10.501 -2.690 -1.014 1.00 87.12 84 ALA A C 1
ATOM 624 O O . ALA A 1 84 ? 10.762 -3.880 -0.818 1.00 87.12 84 ALA A O 1
ATOM 625 N N . ASP A 1 85 ? 10.845 -1.717 -0.179 1.00 90.62 85 ASP A N 1
ATOM 626 C CA . ASP A 1 85 ? 11.518 -1.930 1.102 1.00 90.62 85 ASP A CA 1
ATOM 627 C C . ASP A 1 8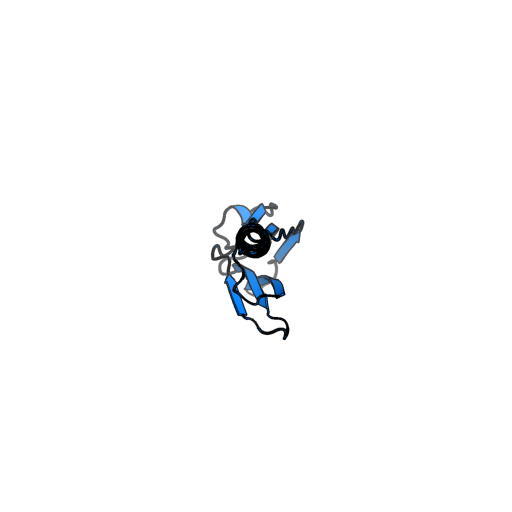5 ? 11.053 -0.891 2.138 1.00 90.62 85 ASP A C 1
ATOM 629 O O . ASP A 1 85 ? 10.337 0.059 1.808 1.00 90.62 85 ASP A O 1
ATOM 633 N N . ASN A 1 86 ? 11.430 -1.084 3.404 1.00 91.00 86 ASN A N 1
ATOM 634 C CA . ASN A 1 86 ? 11.178 -0.151 4.506 1.00 91.00 86 ASN A CA 1
ATOM 635 C C . ASN A 1 86 ? 9.698 0.258 4.637 1.00 91.00 86 ASN A C 1
ATOM 637 O O . ASN A 1 86 ? 9.368 1.416 4.896 1.00 91.00 86 ASN A O 1
ATOM 641 N N . ALA A 1 87 ? 8.794 -0.707 4.440 1.00 88.19 87 ALA A N 1
ATOM 642 C CA . ALA A 1 87 ? 7.363 -0.484 4.572 1.00 88.19 87 ALA A CA 1
ATOM 643 C C . ALA A 1 87 ? 6.969 -0.297 6.046 1.00 88.19 87 ALA A C 1
ATOM 645 O O . ALA A 1 87 ? 7.156 -1.192 6.870 1.00 88.19 87 ALA A O 1
ATOM 646 N N . ASP A 1 88 ? 6.378 0.855 6.350 1.00 90.12 88 ASP A N 1
ATOM 647 C CA . ASP A 1 88 ? 5.869 1.226 7.665 1.00 90.12 88 ASP A CA 1
ATOM 648 C C . ASP A 1 88 ? 4.380 1.592 7.602 1.00 90.12 88 ASP A C 1
ATOM 650 O O . ASP A 1 88 ? 3.909 2.348 6.740 1.00 90.12 88 ASP A O 1
ATOM 654 N N . ILE A 1 89 ? 3.608 1.047 8.540 1.00 87.50 89 ILE A N 1
ATOM 655 C CA . ILE A 1 89 ? 2.162 1.244 8.621 1.00 87.50 89 ILE A CA 1
ATOM 656 C C . ILE A 1 89 ? 1.821 1.733 10.020 1.00 87.50 89 ILE A C 1
ATOM 658 O O . ILE A 1 89 ? 1.874 0.990 10.996 1.00 87.50 89 ILE A O 1
ATOM 662 N N . VAL A 1 9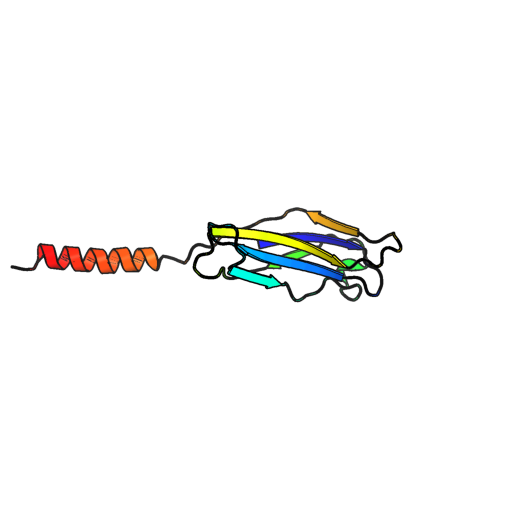0 ? 1.380 2.986 10.089 1.00 88.50 90 VAL A N 1
ATOM 663 C CA . VAL A 1 90 ? 0.901 3.604 11.324 1.00 88.50 90 VAL A CA 1
ATOM 664 C C . VAL A 1 90 ? -0.616 3.722 11.274 1.00 88.50 90 VAL A C 1
ATOM 666 O O . VAL A 1 90 ? -1.167 4.384 10.392 1.00 88.50 90 VAL A O 1
ATOM 669 N N . ALA A 1 91 ? -1.287 3.100 12.242 1.00 84.19 91 ALA A N 1
ATOM 670 C CA . ALA A 1 91 ? -2.701 3.326 12.502 1.00 84.19 91 ALA A CA 1
ATOM 671 C C . ALA A 1 91 ? -2.856 4.548 13.414 1.00 84.19 91 ALA A C 1
ATOM 673 O O . ALA A 1 91 ? -2.316 4.578 14.521 1.00 84.19 91 ALA A O 1
ATOM 674 N N . ILE A 1 92 ? -3.601 5.552 12.953 1.00 82.19 92 ILE A N 1
ATOM 675 C CA . ILE A 1 92 ? -3.952 6.725 13.754 1.00 82.19 92 ILE A CA 1
ATOM 676 C C . ILE A 1 92 ? -5.362 6.477 14.301 1.00 82.19 92 ILE A C 1
ATOM 678 O O . ILE A 1 92 ? -6.322 6.589 13.537 1.00 82.19 92 ILE A O 1
ATOM 682 N N . PRO A 1 93 ? -5.520 6.090 15.581 1.00 74.75 93 PRO A N 1
ATOM 683 C CA . PRO A 1 93 ? -6.846 5.941 16.162 1.00 74.75 93 PRO A CA 1
ATOM 684 C C . PRO A 1 93 ? -7.560 7.294 16.170 1.00 74.75 93 PRO A C 1
ATOM 686 O O . PRO A 1 93 ? -6.922 8.341 16.318 1.00 74.75 93 PRO A O 1
ATOM 689 N N . GLU A 1 94 ? -8.887 7.272 16.036 1.00 68.81 94 GLU A N 1
ATOM 690 C CA . GLU A 1 94 ? -9.683 8.495 16.111 1.00 68.81 94 GLU A CA 1
ATOM 691 C C . GLU A 1 94 ? -9.353 9.268 17.406 1.00 68.81 94 GLU A C 1
ATOM 693 O O . GLU A 1 94 ? -9.324 8.683 18.499 1.00 68.81 94 GLU A O 1
ATOM 698 N N . PRO A 1 95 ? -9.060 10.576 17.312 1.00 58.38 95 PRO A N 1
ATOM 699 C CA . PRO A 1 95 ? -8.450 11.319 18.403 1.00 58.38 95 PRO A CA 1
ATOM 700 C C . PRO A 1 95 ? -9.452 11.574 19.526 1.00 58.38 95 PRO A C 1
ATOM 702 O O . PRO A 1 95 ? -10.252 12.489 19.423 1.00 58.38 95 PRO A O 1
ATOM 705 N N . ALA A 1 96 ? -9.376 10.813 20.623 1.00 60.06 96 ALA A N 1
ATOM 706 C CA . ALA A 1 96 ? -9.984 11.084 21.937 1.00 60.06 96 ALA A CA 1
ATOM 707 C C . ALA A 1 96 ? -11.499 11.396 21.991 1.00 60.06 96 ALA A C 1
ATOM 709 O O . ALA A 1 96 ? -12.038 11.514 23.090 1.00 60.06 96 ALA A O 1
ATOM 710 N N . THR A 1 97 ? -12.219 11.474 20.872 1.00 61.38 97 THR A N 1
ATOM 711 C CA . THR A 1 97 ? -13.644 11.814 20.802 1.00 61.38 97 THR A CA 1
ATOM 712 C C . THR A 1 97 ? -14.473 10.734 21.474 1.00 61.38 97 THR A C 1
ATOM 714 O O . THR A 1 97 ? -15.361 11.048 22.256 1.00 61.38 97 THR A O 1
ATOM 717 N N . MET A 1 98 ? -14.116 9.462 21.282 1.00 65.56 98 MET A N 1
ATOM 718 C CA . MET A 1 98 ? -14.679 8.329 22.029 1.00 65.56 98 MET A CA 1
ATOM 719 C C . MET A 1 98 ? -14.465 8.471 23.543 1.00 65.56 98 MET A C 1
ATOM 721 O O . MET A 1 98 ? -15.386 8.260 24.332 1.00 65.56 98 MET A O 1
ATOM 725 N N . GLY A 1 99 ? -13.265 8.894 23.949 1.00 67.50 99 GLY A N 1
ATOM 726 C CA . GLY A 1 99 ? -12.952 9.203 25.342 1.00 67.50 99 GLY A CA 1
ATOM 727 C C . GLY A 1 99 ? -13.805 10.354 25.870 1.00 67.50 99 GLY A C 1
ATOM 728 O O . GLY A 1 99 ? -14.376 10.237 26.946 1.00 67.50 99 GLY A O 1
ATOM 729 N N . LEU A 1 100 ? -13.971 11.424 25.091 1.00 72.00 100 LEU A N 1
ATOM 730 C CA . LEU A 1 100 ? -14.776 12.591 25.439 1.00 72.00 100 LEU A CA 1
ATOM 731 C C . LEU A 1 100 ? -16.272 12.259 25.529 1.00 72.00 100 LEU A C 1
ATOM 733 O O . LEU A 1 100 ? -16.919 12.698 26.473 1.00 72.00 100 LEU A O 1
ATOM 737 N N . PHE A 1 101 ? -16.827 11.451 24.622 1.00 69.19 101 PHE A N 1
ATOM 738 C CA . PHE A 1 101 ? -18.208 10.967 24.730 1.00 69.19 101 PHE A CA 1
ATOM 739 C C . PHE A 1 101 ? -18.395 10.059 25.948 1.00 69.19 101 PHE A C 1
ATOM 741 O O . PHE A 1 101 ? -19.401 10.179 26.646 1.00 69.19 101 PHE A O 1
ATOM 748 N N . GLY A 1 102 ? -17.415 9.209 26.261 1.00 72.88 102 GLY A N 1
ATOM 749 C CA . GLY A 1 102 ? -17.420 8.400 27.480 1.00 72.88 102 GLY A CA 1
ATOM 750 C C . GLY A 1 102 ? -17.348 9.246 28.756 1.00 72.88 102 GLY A C 1
ATOM 751 O O . GLY A 1 102 ? -18.094 9.002 29.702 1.00 72.88 102 GLY A O 1
ATOM 752 N N . LEU A 1 103 ? -16.501 10.276 28.778 1.00 79.19 103 LEU A N 1
ATOM 753 C CA . LEU A 1 103 ? -16.281 11.139 29.942 1.00 79.19 103 LEU A CA 1
ATOM 754 C C . LEU A 1 103 ? -17.426 12.139 30.134 1.00 79.19 103 LEU A C 1
ATOM 756 O O . LEU A 1 103 ? -17.893 12.320 31.255 1.00 79.19 103 LEU A O 1
ATOM 760 N N . MET A 1 104 ? -17.937 12.737 29.055 1.00 78.81 104 MET A N 1
ATOM 761 C CA . MET A 1 104 ? -19.104 13.616 29.110 1.00 78.81 104 MET A CA 1
ATOM 762 C C . MET A 1 104 ? -20.384 12.823 29.361 1.00 78.81 104 MET A C 1
ATOM 764 O O . MET A 1 104 ? -21.139 13.186 30.253 1.00 78.81 104 MET A O 1
ATOM 768 N N . GLY A 1 105 ? -20.624 11.723 28.644 1.00 77.50 105 GLY A N 1
ATOM 769 C CA . GLY A 1 105 ? -21.817 10.888 28.819 1.00 77.50 105 GLY A CA 1
ATOM 770 C C . GLY A 1 105 ? -21.840 10.169 30.170 1.00 77.50 105 GLY A C 1
ATOM 771 O O . GLY A 1 105 ? -22.828 10.247 30.903 1.00 77.50 105 GLY A O 1
ATOM 772 N N . GLY A 1 106 ? -20.732 9.529 30.549 1.00 80.19 106 GLY A N 1
ATOM 773 C CA . GLY A 1 106 ? -20.568 8.883 31.853 1.00 80.19 106 GLY A CA 1
ATOM 774 C C . GLY A 1 106 ? -20.538 9.886 33.008 1.00 80.19 106 GLY A C 1
ATOM 775 O O . GLY A 1 106 ? -21.170 9.654 34.039 1.00 80.19 106 GLY A O 1
ATOM 776 N N . GLY A 1 107 ? -19.888 11.036 32.816 1.00 81.12 107 GLY A N 1
ATOM 777 C CA . GLY A 1 107 ? -19.878 12.142 33.772 1.00 81.12 107 GLY A CA 1
ATOM 778 C C . GLY A 1 107 ? -21.271 12.725 34.006 1.00 81.12 107 GLY A C 1
ATOM 779 O O . GLY A 1 107 ? -21.660 12.911 35.158 1.00 81.12 107 GLY A O 1
ATOM 780 N N . LEU A 1 108 ? -22.073 12.928 32.953 1.00 82.50 108 LEU A N 1
ATOM 781 C CA . LEU A 1 108 ? -23.448 13.427 33.083 1.00 82.50 108 LEU A CA 1
ATOM 782 C C . LEU A 1 108 ? -24.345 12.449 33.852 1.00 82.50 108 LEU A C 1
ATOM 784 O O . LEU A 1 108 ? -25.141 12.862 34.697 1.00 82.50 108 LEU A O 1
ATOM 788 N N . LEU A 1 109 ? -24.223 11.149 33.568 1.00 82.56 109 LEU A N 1
ATOM 789 C CA . LEU A 1 109 ? -24.986 10.104 34.255 1.00 82.56 109 LEU A CA 1
ATOM 790 C C . LEU A 1 109 ? -24.573 9.978 35.726 1.00 82.56 109 LEU A C 1
ATOM 792 O O . LEU A 1 109 ? -25.432 9.815 36.597 1.00 82.56 109 LEU A O 1
ATOM 796 N N . TRP A 1 110 ? -23.279 10.110 36.021 1.00 82.94 110 TRP A N 1
ATOM 797 C CA . TRP A 1 110 ? -22.769 10.105 37.390 1.00 82.94 110 TRP A CA 1
ATOM 798 C C . TRP A 1 110 ? -23.234 11.333 38.184 1.00 82.94 110 TRP A C 1
ATOM 800 O O . TRP A 1 110 ? -23.719 11.186 39.308 1.00 82.94 110 TRP A O 1
ATOM 810 N N . VAL A 1 111 ? -23.187 12.525 37.580 1.00 82.69 111 VAL A N 1
ATOM 811 C CA . VAL A 1 111 ? -23.718 13.765 38.169 1.00 82.69 111 VAL A CA 1
ATOM 812 C C . VAL A 1 111 ? -25.226 13.645 38.414 1.00 82.69 111 VAL A C 1
ATOM 814 O O . VAL A 1 111 ? -25.678 13.947 39.518 1.00 82.69 111 VAL A O 1
ATOM 817 N N . ARG A 1 112 ? -26.011 13.111 37.465 1.00 81.06 112 ARG A N 1
ATOM 818 C CA . ARG A 1 112 ? -27.446 12.844 37.697 1.00 81.06 112 ARG A CA 1
ATOM 819 C C . ARG A 1 112 ? -27.674 11.891 38.867 1.00 81.06 112 ARG A C 1
ATOM 821 O O . ARG A 1 112 ? -28.514 12.179 39.707 1.00 81.06 112 ARG A O 1
ATOM 828 N N . LYS A 1 113 ? -26.920 10.793 38.978 1.00 83.12 113 LYS A N 1
ATOM 829 C CA . LYS A 1 113 ? -27.076 9.837 40.091 1.00 83.12 113 LYS A CA 1
ATOM 830 C C . LYS A 1 113 ? -26.697 10.436 41.452 1.00 83.12 113 LYS A C 1
ATOM 832 O O . LYS A 1 113 ? -27.252 10.033 42.467 1.00 83.12 113 LYS A O 1
ATOM 837 N N . ARG A 1 114 ? -25.734 11.361 41.486 1.00 80.75 114 ARG A N 1
ATOM 838 C CA . ARG A 1 114 ? -25.254 12.001 42.721 1.00 80.75 114 ARG A CA 1
ATOM 839 C C . ARG A 1 114 ? -26.168 13.136 43.198 1.00 80.75 114 ARG A C 1
ATOM 841 O O . ARG A 1 114 ? -26.206 13.378 44.400 1.00 80.75 114 ARG A O 1
ATOM 848 N N . PHE A 1 115 ? -26.865 13.816 42.282 1.00 81.62 115 PHE A N 1
ATOM 849 C CA . PHE A 1 115 ? -27.613 15.048 42.570 1.00 81.62 115 PHE A CA 1
ATOM 850 C C . PHE A 1 115 ? -29.117 15.009 42.234 1.00 81.62 115 PHE A C 1
ATOM 852 O O . PHE A 1 115 ? -29.804 15.990 42.509 1.00 81.62 115 PHE A O 1
ATOM 859 N N . SER A 1 116 ? -29.662 13.914 41.689 1.00 63.38 116 SER A N 1
ATOM 860 C CA . SER A 1 116 ? -31.113 13.675 41.753 1.00 63.38 116 SER A CA 1
ATOM 861 C C . SER A 1 116 ? -31.490 13.270 43.179 1.00 63.38 116 SER A C 1
ATOM 863 O O . SER A 1 116 ? -31.110 12.191 43.633 1.00 63.38 116 SER A O 1
ATOM 865 N N . ILE A 1 117 ? -32.198 14.176 43.856 1.00 59.19 117 ILE A N 1
ATOM 866 C CA . ILE A 1 117 ? -32.937 13.964 45.110 1.00 59.19 117 ILE A CA 1
ATOM 867 C C . ILE A 1 117 ? -34.196 13.149 44.816 1.00 59.19 117 ILE A C 1
ATOM 869 O O . ILE A 1 117 ? -34.833 13.438 43.774 1.00 59.19 117 ILE A O 1
#

Foldseek 3Di:
DKWKKFWAADAPKWKWKKKFFAAPVRDTPDIDTPPPTRHPPPPRHPPRDIDMDDDDDDHDPRGDDMDMDMDIDHPPPDPIDMDIGPDDDDDDPDPCVVVVCCCVVVVVVVCCVVPVD

Sequence (117 aa):
ASAEFKAKLNAGEAAWVLIDWFDAADQVVGSFELSDDYAVGDGDYADFAWVSRSVTAVAPAGTTQIGIRLFTSLDGLGDSGVWADNADIVAIPEPATMGLFGLMGGGLLWVRKRFSI

pLDDT: mean 80.76, std 10.59, range [56.31, 97.19]

Secondary structure (DSSP, 8-state):
-EEEEEEE--TT-EEEEEEEEE-TTS-EEEEEE-SS-EETTSGGGSS---EEEE---PPPTT--EEEEEEEEE--SSS--EEEEEEEE-------SHHHHHHHHHHHHHHHHHHH--